Protein AF-A0A8S2VIE3-F1 (afdb_monomer_lite)

pLDDT: mean 92.15, std 7.01, range [58.22, 97.69]

Foldseek 3Di:
DVVVQPPHDDDDDFDFPDADPVRFWTWGQHPVRDIDIHGDPDD

Structure (mmCIF, N/CA/C/O backbone):
data_AF-A0A8S2VIE3-F1
#
_entry.id   AF-A0A8S2VIE3-F1
#
loop_
_atom_site.group_PDB
_atom_site.id
_atom_site.type_symbol
_atom_site.label_atom_id
_atom_site.label_alt_id
_atom_site.label_comp_id
_atom_site.label_asym_id
_atom_site.label_entity_id
_atom_site.label_seq_id
_atom_site.pdbx_PDB_ins_code
_atom_site.Cartn_x
_atom_site.Cartn_y
_atom_site.Cartn_z
_atom_site.occupancy
_atom_site.B_iso_or_equiv
_atom_site.auth_seq_id
_atom_site.auth_comp_id
_atom_site.auth_asym_id
_atom_site.auth_atom_id
_atom_site.pdbx_PDB_model_num
ATOM 1 N N . MET A 1 1 ? -6.443 8.578 8.687 1.00 76.94 1 MET A N 1
ATOM 2 C CA . MET A 1 1 ? -5.259 8.559 9.580 1.00 76.94 1 MET A CA 1
ATOM 3 C C . MET A 1 1 ? -3.999 9.073 8.882 1.00 76.94 1 MET A C 1
ATOM 5 O O . MET A 1 1 ? -3.371 9.974 9.408 1.00 76.94 1 MET A O 1
ATOM 9 N N . LEU A 1 2 ? -3.642 8.575 7.694 1.00 83.81 2 LEU A N 1
ATOM 10 C CA . LEU A 1 2 ? -2.377 8.919 7.019 1.00 83.81 2 LEU A CA 1
ATOM 11 C C . LEU A 1 2 ? -2.107 10.423 6.820 1.00 83.81 2 LEU A C 1
ATOM 13 O O . LEU A 1 2 ? -0.966 10.852 6.945 1.00 83.81 2 LEU A O 1
ATOM 17 N N . GLN A 1 3 ? -3.141 11.238 6.580 1.00 86.56 3 GLN A N 1
ATOM 18 C CA . GLN A 1 3 ? -2.978 12.687 6.385 1.00 86.56 3 GLN A CA 1
ATOM 19 C C . GLN A 1 3 ? -2.308 13.397 7.576 1.00 86.56 3 GLN A C 1
ATOM 21 O O . GLN A 1 3 ? -1.545 14.337 7.372 1.00 86.56 3 GLN A O 1
ATOM 26 N N . GLN A 1 4 ? -2.522 12.925 8.810 1.00 90.94 4 GLN A N 1
ATOM 27 C CA . GLN A 1 4 ? -1.932 13.537 10.010 1.00 90.94 4 GLN A CA 1
ATOM 28 C C . GLN A 1 4 ? -0.433 13.223 10.184 1.00 90.94 4 GLN A C 1
ATOM 30 O O . GLN A 1 4 ? 0.236 13.827 11.021 1.00 90.94 4 GLN A O 1
ATOM 35 N N . PHE A 1 5 ? 0.098 12.280 9.399 1.00 91.75 5 PHE A N 1
ATOM 36 C CA . PHE A 1 5 ? 1.495 11.839 9.432 1.00 91.75 5 PHE A CA 1
ATOM 37 C C . PHE A 1 5 ? 2.290 12.280 8.195 1.00 91.75 5 PHE A C 1
ATOM 39 O O . PHE A 1 5 ? 3.369 11.752 7.933 1.00 91.75 5 PHE A O 1
ATOM 46 N N . SER A 1 6 ? 1.780 13.256 7.437 1.00 92.44 6 SER A N 1
ATOM 47 C CA . SER A 1 6 ? 2.484 13.804 6.274 1.00 92.44 6 SER A CA 1
ATOM 48 C C . SER A 1 6 ? 3.914 14.239 6.630 1.00 92.44 6 SER A C 1
ATOM 50 O O . SER A 1 6 ? 4.131 14.942 7.620 1.00 92.44 6 SER A O 1
ATOM 52 N N . GLY A 1 7 ? 4.890 13.791 5.833 1.00 91.56 7 GLY A N 1
ATOM 53 C CA . GLY A 1 7 ? 6.313 14.109 6.005 1.00 91.56 7 GLY A CA 1
ATOM 54 C C . GLY A 1 7 ? 7.023 13.373 7.148 1.00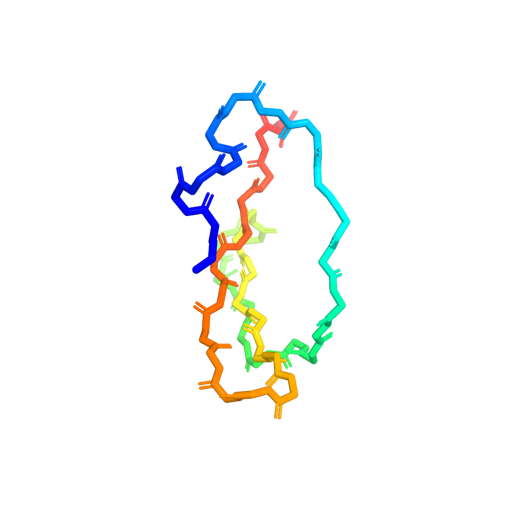 91.56 7 GLY A C 1
ATOM 55 O O . GLY A 1 7 ? 8.174 13.691 7.439 1.00 91.56 7 GLY A O 1
ATOM 56 N N . LYS A 1 8 ? 6.372 12.407 7.806 1.00 94.56 8 LYS A N 1
ATOM 57 C CA . LYS A 1 8 ? 6.957 11.617 8.899 1.00 94.56 8 LYS A CA 1
ATOM 58 C C . LYS A 1 8 ? 7.110 10.146 8.497 1.00 94.56 8 LYS A C 1
ATOM 60 O O . LYS A 1 8 ? 6.298 9.653 7.712 1.00 94.56 8 LYS A O 1
ATOM 65 N N . PRO A 1 9 ? 8.111 9.425 9.037 1.00 94.00 9 PRO A N 1
ATOM 66 C CA . PRO A 1 9 ? 8.202 7.982 8.853 1.00 94.00 9 PRO A CA 1
ATOM 67 C C . PRO A 1 9 ? 7.002 7.287 9.507 1.00 94.00 9 PRO A C 1
ATOM 69 O O . PRO A 1 9 ? 6.564 7.671 10.594 1.00 94.00 9 PRO A O 1
ATOM 72 N N . VAL A 1 10 ? 6.482 6.258 8.842 1.00 93.50 10 VAL A N 1
ATOM 73 C CA . VAL A 1 10 ? 5.333 5.466 9.295 1.00 93.5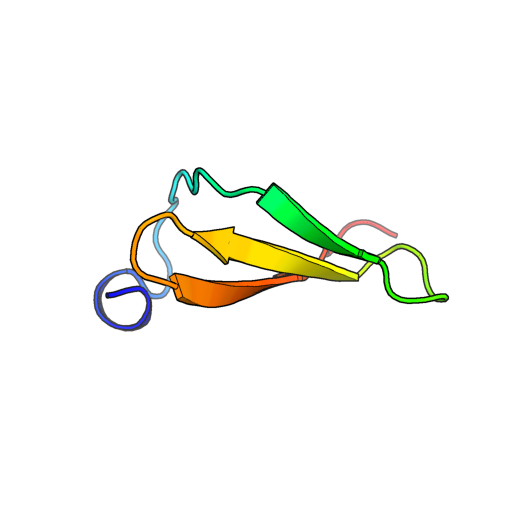0 10 VAL A CA 1
ATOM 74 C C . VAL A 1 10 ? 5.571 3.985 9.020 1.00 93.50 10 VAL A C 1
ATOM 76 O O . VAL A 1 10 ? 6.183 3.631 8.014 1.00 93.50 10 VAL A O 1
ATOM 79 N N . SER A 1 11 ? 5.041 3.127 9.891 1.00 93.81 11 SER A N 1
ATOM 80 C CA . SER A 1 11 ? 4.930 1.685 9.654 1.00 93.81 11 SER A CA 1
ATOM 81 C C . SER A 1 11 ? 3.473 1.342 9.381 1.00 93.81 11 SER A C 1
ATOM 83 O O . SER A 1 11 ? 2.587 1.772 10.121 1.00 93.81 11 SER A O 1
ATOM 85 N N . ILE A 1 12 ? 3.221 0.577 8.322 1.00 93.38 12 ILE A N 1
ATOM 86 C CA . ILE A 1 12 ? 1.875 0.206 7.879 1.00 93.38 12 ILE A CA 1
ATOM 87 C 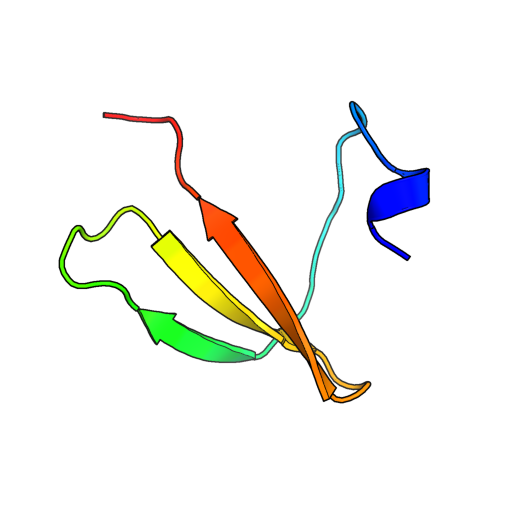C . ILE A 1 12 ? 1.799 -1.317 7.829 1.00 93.38 12 ILE A C 1
ATOM 89 O O . ILE A 1 12 ? 2.680 -1.963 7.267 1.00 93.38 12 ILE A O 1
ATOM 93 N N . ILE A 1 13 ? 0.750 -1.882 8.423 1.00 95.00 13 ILE A N 1
ATOM 94 C CA . ILE A 1 13 ? 0.471 -3.319 8.410 1.00 95.00 13 ILE A CA 1
ATOM 95 C C . ILE A 1 13 ? -0.830 -3.521 7.636 1.00 95.00 13 ILE A C 1
ATOM 97 O O . ILE A 1 13 ? -1.852 -2.927 7.977 1.00 95.00 13 ILE A O 1
ATOM 101 N N . GLY A 1 14 ? -0.785 -4.352 6.599 1.00 95.75 14 GLY A N 1
ATOM 102 C CA . GLY A 1 14 ? -1.928 -4.665 5.748 1.00 95.75 14 GLY A CA 1
ATOM 103 C C . GLY A 1 14 ? -1.639 -5.851 4.833 1.00 95.75 14 GLY A C 1
ATOM 104 O O . GLY A 1 14 ? -0.500 -6.316 4.738 1.00 95.75 14 GLY A O 1
ATOM 105 N N . THR A 1 15 ? -2.674 -6.347 4.167 1.00 97.69 15 THR A N 1
ATOM 106 C CA . THR A 1 15 ? -2.583 -7.423 3.177 1.00 97.69 15 THR A CA 1
ATOM 107 C C . THR A 1 15 ? -2.453 -6.825 1.782 1.00 97.69 15 THR A C 1
ATOM 109 O O . THR A 1 15 ? -3.139 -5.864 1.448 1.00 97.69 15 THR A O 1
ATOM 112 N N . VAL A 1 16 ? -1.580 -7.387 0.944 1.00 96.56 16 VAL A N 1
ATOM 113 C CA . VAL A 1 16 ? -1.460 -6.954 -0.454 1.00 96.56 16 VAL A CA 1
ATOM 114 C C . VAL A 1 16 ? -2.739 -7.320 -1.206 1.00 96.56 16 VAL A C 1
ATOM 116 O O . VAL A 1 16 ? -3.037 -8.499 -1.375 1.00 96.56 16 VAL A O 1
ATOM 119 N N . SER A 1 17 ? -3.472 -6.306 -1.669 1.00 96.12 17 SER A N 1
ATOM 120 C CA . SER A 1 17 ? -4.690 -6.470 -2.471 1.00 96.12 17 SER A CA 1
ATOM 121 C C . SER A 1 17 ? -4.369 -6.470 -3.967 1.00 96.12 17 SER A C 1
ATOM 123 O O . SER A 1 17 ? -4.881 -7.290 -4.731 1.00 96.12 17 SER A O 1
ATOM 125 N N . LYS A 1 18 ? -3.453 -5.590 -4.401 1.00 96.44 18 LYS A N 1
ATOM 126 C CA . LYS A 1 18 ? -3.045 -5.478 -5.808 1.00 96.44 18 LYS A CA 1
ATOM 127 C C . LYS A 1 18 ? -1.590 -5.042 -5.954 1.00 96.44 18 LYS A C 1
ATOM 129 O O . LYS A 1 18 ? -1.108 -4.186 -5.219 1.00 96.44 18 LYS A O 1
ATOM 134 N N . VAL A 1 19 ? -0.920 -5.572 -6.975 1.00 95.94 19 VAL A N 1
ATOM 135 C CA . VAL A 1 19 ? 0.394 -5.100 -7.436 1.00 95.94 19 VAL A CA 1
ATOM 136 C C . VAL A 1 19 ? 0.221 -4.470 -8.815 1.00 95.94 19 VAL A C 1
ATOM 138 O O . VAL A 1 19 ? -0.400 -5.061 -9.702 1.00 95.94 19 VAL A O 1
ATOM 141 N N . HIS A 1 20 ? 0.713 -3.246 -9.001 1.00 94.62 20 HIS A N 1
ATOM 142 C CA . HIS A 1 20 ? 0.623 -2.564 -10.290 1.00 94.62 20 HIS A CA 1
ATOM 143 C C . HIS A 1 20 ? 1.636 -3.155 -11.293 1.00 94.62 20 HIS A C 1
ATOM 145 O O . HIS A 1 20 ? 2.764 -3.445 -10.893 1.00 94.62 20 HIS A O 1
ATOM 151 N N . PRO A 1 21 ? 1.309 -3.268 -12.598 1.00 94.81 21 PRO A N 1
ATOM 152 C CA . PRO A 1 21 ? 2.209 -3.858 -13.600 1.00 94.81 21 PRO A CA 1
ATOM 153 C C . PRO A 1 21 ? 3.583 -3.187 -13.736 1.00 94.81 21 PRO A C 1
ATOM 155 O O . PRO A 1 21 ? 4.530 -3.814 -14.189 1.00 94.81 21 PRO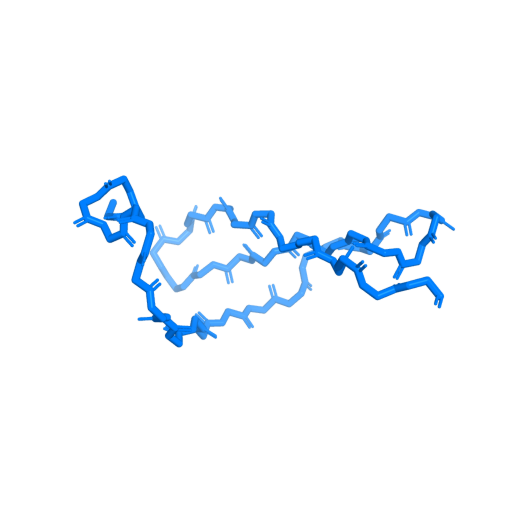 A O 1
ATOM 158 N N . THR A 1 22 ? 3.711 -1.919 -13.336 1.00 92.44 22 THR A N 1
ATOM 159 C CA . THR A 1 22 ? 4.998 -1.197 -13.330 1.00 92.44 22 THR A CA 1
ATOM 160 C C . THR A 1 22 ? 5.947 -1.652 -12.218 1.00 92.44 22 THR A C 1
ATOM 162 O O . THR A 1 22 ? 7.082 -1.193 -12.176 1.00 92.44 22 THR A O 1
ATOM 165 N N . GLY A 1 23 ? 5.492 -2.496 -11.284 1.00 89.69 23 GLY A N 1
ATOM 166 C CA . GLY A 1 23 ? 6.301 -3.076 -10.207 1.00 89.69 23 GLY A CA 1
ATOM 167 C C . GLY A 1 23 ? 6.638 -2.131 -9.049 1.00 89.69 23 GLY A C 1
ATOM 168 O O . GLY A 1 23 ? 7.057 -2.590 -7.995 1.00 89.69 23 GLY A O 1
ATOM 169 N N . ASN A 1 24 ? 6.413 -0.824 -9.197 1.00 93.75 24 ASN A N 1
ATOM 170 C CA . ASN A 1 24 ? 6.759 0.183 -8.189 1.00 93.75 24 ASN A CA 1
ATOM 171 C C . ASN A 1 24 ? 5.564 0.693 -7.365 1.00 93.75 24 ASN A C 1
ATOM 173 O O . ASN A 1 24 ? 5.721 1.641 -6.598 1.00 93.75 24 ASN A O 1
ATOM 177 N N . VAL A 1 25 ? 4.373 0.109 -7.526 1.00 96.00 25 VAL A N 1
ATOM 178 C CA . VAL A 1 25 ? 3.168 0.493 -6.775 1.00 96.00 25 VAL A CA 1
ATOM 179 C C . VAL A 1 25 ? 2.450 -0.750 -6.259 1.00 96.00 25 VAL A C 1
ATOM 181 O O . VAL A 1 25 ? 2.195 -1.684 -7.023 1.00 96.00 25 VAL A O 1
ATOM 184 N N . ILE A 1 26 ? 2.093 -0.735 -4.977 1.00 96.06 26 ILE A N 1
ATOM 185 C CA . ILE A 1 26 ? 1.356 -1.797 -4.285 1.00 96.06 26 ILE A CA 1
ATOM 186 C C . ILE A 1 26 ? 0.156 -1.165 -3.573 1.00 96.06 26 ILE A C 1
ATOM 188 O O . ILE A 1 26 ? 0.292 -0.108 -2.960 1.00 96.06 26 ILE A O 1
A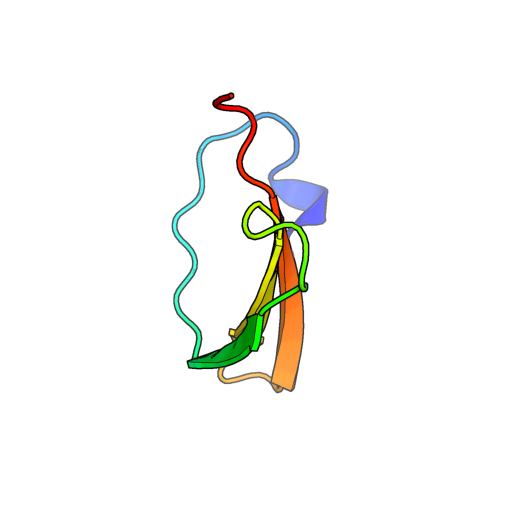TOM 192 N N . ASP A 1 27 ? -1.009 -1.800 -3.659 1.00 96.56 27 ASP A N 1
ATOM 193 C CA . ASP A 1 27 ? -2.191 -1.459 -2.864 1.00 96.56 27 ASP A CA 1
ATOM 194 C C . ASP A 1 27 ? -2.326 -2.434 -1.689 1.00 96.56 27 ASP A C 1
ATOM 196 O O . ASP A 1 27 ? -2.337 -3.657 -1.882 1.00 96.56 27 ASP A O 1
ATOM 200 N N . LEU A 1 28 ? -2.400 -1.887 -0.479 1.00 96.94 28 LEU A N 1
ATOM 201 C CA . LEU A 1 28 ? -2.557 -2.622 0.771 1.00 96.94 28 LEU A CA 1
ATOM 202 C C . LEU A 1 28 ? -3.966 -2.408 1.324 1.00 96.94 28 LEU A C 1
ATOM 204 O O . LEU A 1 28 ? -4.398 -1.269 1.466 1.00 96.94 28 LEU A O 1
ATOM 208 N N . GLU A 1 29 ? -4.637 -3.484 1.715 1.00 97.50 29 GLU A N 1
ATOM 209 C CA . GLU A 1 29 ? -5.858 -3.426 2.518 1.00 97.50 29 GLU A CA 1
ATOM 210 C C . GLU A 1 29 ? -5.498 -3.592 4.000 1.00 97.50 29 GLU A C 1
ATOM 212 O O . GLU A 1 29 ? -4.865 -4.573 4.404 1.00 97.50 29 GLU A O 1
ATOM 217 N N . THR A 1 30 ? -5.861 -2.614 4.823 1.00 95.38 30 THR A N 1
ATOM 218 C CA . THR A 1 30 ? -5.678 -2.659 6.279 1.00 95.38 30 THR A CA 1
ATOM 219 C C . THR A 1 30 ? -6.840 -3.375 6.969 1.00 95.38 30 THR A C 1
ATOM 221 O O . THR A 1 30 ? -7.905 -3.587 6.394 1.00 95.38 30 THR A O 1
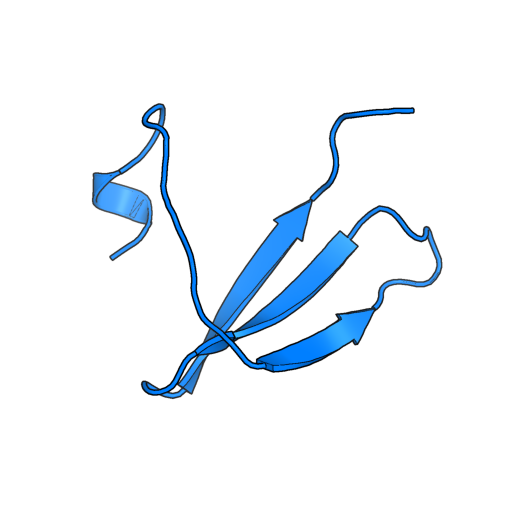ATOM 224 N N . SER A 1 31 ? -6.669 -3.736 8.243 1.00 94.44 31 SER A N 1
ATOM 225 C CA . SER A 1 31 ? -7.697 -4.448 9.021 1.00 94.44 31 SER A CA 1
ATOM 226 C C . SER A 1 31 ? -9.010 -3.672 9.195 1.00 94.44 31 SER A C 1
ATOM 228 O O . SER A 1 31 ? -10.059 -4.281 9.398 1.00 94.44 31 SER A O 1
ATOM 230 N N . ASP A 1 32 ? -8.973 -2.343 9.091 1.00 94.69 32 ASP A N 1
ATOM 231 C CA . ASP A 1 32 ? -10.145 -1.462 9.092 1.00 94.69 32 ASP A CA 1
ATOM 232 C C . ASP A 1 32 ? -10.723 -1.220 7.684 1.00 94.69 32 ASP A C 1
ATOM 234 O O . ASP A 1 32 ? -11.540 -0.318 7.500 1.00 94.69 32 ASP A O 1
ATOM 238 N N . LYS A 1 33 ? -10.336 -2.052 6.705 1.00 93.31 33 LYS A N 1
ATOM 239 C CA . LYS A 1 33 ? -10.790 -2.023 5.306 1.00 93.31 33 LYS A CA 1
ATOM 240 C C . LYS A 1 33 ? -10.441 -0.726 4.567 1.00 93.31 33 LYS A C 1
ATOM 242 O O . LYS A 1 33 ? -11.138 -0.343 3.627 1.00 93.31 33 LYS A O 1
ATOM 247 N N . GLN A 1 34 ? -9.380 -0.026 4.980 1.00 94.12 34 GLN A N 1
ATOM 248 C CA . GLN A 1 34 ? -8.838 1.088 4.201 1.00 94.12 34 GLN A CA 1
ATOM 249 C C . GLN A 1 34 ? -7.843 0.576 3.160 1.00 94.12 34 GLN A C 1
ATOM 251 O O . GLN A 1 34 ? -7.044 -0.320 3.423 1.00 94.12 34 GLN A O 1
ATOM 256 N N . HIS A 1 35 ? -7.870 1.198 1.983 1.00 95.06 35 HIS A N 1
ATOM 257 C CA . HIS A 1 35 ? -6.888 0.963 0.930 1.00 95.06 35 HIS A CA 1
ATOM 258 C C . HIS A 1 35 ? -5.758 1.988 1.027 1.00 95.06 35 HIS A C 1
ATOM 260 O O . HIS A 1 35 ? -5.998 3.200 1.072 1.00 95.06 35 HIS A O 1
ATOM 266 N N . ILE A 1 36 ? -4.521 1.500 1.057 1.00 95.50 36 ILE A N 1
ATOM 267 C CA . ILE A 1 36 ? -3.307 2.302 1.145 1.00 95.50 36 ILE A CA 1
ATOM 268 C C . ILE A 1 36 ? -2.417 1.990 -0.051 1.00 95.50 36 ILE A C 1
ATOM 270 O O . ILE A 1 36 ? -1.859 0.902 -0.176 1.00 95.50 36 ILE A O 1
ATOM 274 N N . VAL A 1 37 ? -2.194 3.010 -0.876 1.00 95.00 37 VAL A N 1
ATOM 275 C CA . VAL A 1 37 ? -1.280 2.929 -2.013 1.00 95.00 37 VAL A CA 1
ATOM 276 C C . VAL A 1 37 ? 0.141 3.249 -1.560 1.00 95.00 37 VAL A C 1
ATOM 278 O O . VAL A 1 37 ? 0.448 4.383 -1.188 1.00 95.00 37 VAL A O 1
ATOM 281 N N . VAL A 1 38 ? 1.026 2.263 -1.654 1.00 94.69 38 VAL A N 1
ATOM 282 C CA . VAL A 1 38 ? 2.462 2.391 -1.401 1.00 94.69 38 VAL A CA 1
ATOM 283 C C . VAL A 1 38 ? 3.191 2.493 -2.736 1.00 94.69 38 VAL A C 1
ATOM 285 O O . VAL A 1 38 ? 2.955 1.699 -3.647 1.00 94.69 38 VAL A O 1
ATOM 288 N N . ARG A 1 39 ? 4.079 3.483 -2.871 1.00 94.44 39 ARG A N 1
ATOM 289 C CA . ARG A 1 39 ? 4.903 3.684 -4.070 1.00 94.44 39 ARG A CA 1
ATOM 290 C C . ARG A 1 39 ? 6.377 3.611 -3.701 1.00 94.44 39 ARG A C 1
ATOM 292 O O . ARG A 1 39 ? 6.805 4.328 -2.801 1.00 94.44 39 ARG A O 1
ATOM 299 N N . SER A 1 40 ? 7.138 2.791 -4.418 1.00 90.75 40 SER A N 1
ATOM 300 C CA . SER A 1 40 ? 8.596 2.841 -4.363 1.00 90.75 40 SER A CA 1
ATOM 301 C C . SER A 1 40 ? 9.098 4.062 -5.132 1.00 90.75 40 SER A C 1
ATOM 303 O O . SER A 1 40 ? 8.631 4.346 -6.241 1.00 90.75 40 SER A O 1
ATOM 305 N N . THR A 1 41 ? 10.043 4.782 -4.532 1.00 85.25 41 THR A N 1
ATOM 306 C CA . THR A 1 41 ? 10.754 5.908 -5.153 1.00 85.25 41 THR A CA 1
ATOM 307 C C . THR A 1 41 ? 12.141 5.524 -5.664 1.00 85.25 41 THR A C 1
ATOM 309 O O . THR A 1 41 ? 12.786 6.348 -6.307 1.00 85.25 41 THR A O 1
ATOM 312 N N . GLU A 1 42 ? 12.598 4.301 -5.400 1.00 76.31 42 GLU A N 1
ATOM 313 C CA . GLU A 1 42 ? 13.865 3.783 -5.918 1.00 76.31 42 GLU A CA 1
ATOM 314 C C . GLU A 1 42 ? 13.647 3.239 -7.340 1.00 76.31 42 GLU A C 1
ATOM 316 O O . GLU A 1 42 ? 12.696 2.491 -7.588 1.00 76.31 42 GLU A O 1
ATOM 321 N N . ARG A 1 43 ? 14.487 3.683 -8.283 1.00 58.22 43 ARG A N 1
ATOM 322 C CA . ARG A 1 43 ? 14.569 3.192 -9.666 1.00 58.22 43 ARG A CA 1
ATOM 323 C C . ARG A 1 43 ? 15.829 2.367 -9.841 1.00 58.22 43 ARG A C 1
ATOM 325 O O . ARG A 1 43 ? 16.867 2.812 -9.306 1.00 58.22 43 ARG A O 1
#

Secondary structure (DSSP, 8-state):
-GGGGTTS------EEEEE-TTSSEEEEE-TTS-EEEEE----

Sequence (43 aa):
MLQQFSGKPVSIIGTVSKVHPTGNVIDLETSDKQHIVVRSTER

Organism: NCBI:txid392030

Radius of gyration: 11.1 Å; chains: 1; bounding box: 25×22×24 Å

InterPro domains:
  IPR012340 Nucleic acid-binding, OB-fold [G3DSA:2.40.50.140] (1-43)
  IPR012340 Nucleic acid-binding, OB-fold [SSF50249] (1-41)
  IPR013970 Replication factor A protein 3 [PF08661] (1-42)